Protein AF-A0A9W9YET5-F1 (afdb_monomer)

InterPro domains:
  IPR008506 SRP-independent targeting protein 2/TMEM208 [PF05620] (8-167)
  IPR008506 SRP-independent targeting protein 2/TMEM208 [PTHR13505] (8-169)

Mean predicted aligned error: 10.64 Å

Sequence (172 aa):
MAPKKQGTKDRNKILEENKSTLDFYAKVMISVEVTYIIFRFTFFNFNSSWLSWVLLLFGTSLYCGCYKFMESMAKPTYSESGALIDGGMDLNSESGTAEHVKDLIILTAITQGLAIFTDYMWLLLFLAPCRAMYMLWVYLLAPWIFAQPDETEVDPKKQKKMERKMKRSGMM

Foldseek 3Di:
DDPPPDPDPDQVVLLVQLVVVLVVLVCLLVVLLVVLVVLCVPPVVVPDDPVNVVLSVVLVVLSVVLSVVSCVQQDWDADPVRHTPGRGHRLPDPDDPSVLSVVLSVQSSVLSNVCSVPVCSSCSNVVSVVVVVVCCCVPPVVCVVVVDDPPPPPPVVNVVVVVVVCVVVVVD

Organism: NCBI:txid174260

Radius of gyration: 26.28 Å; Cα contacts (8 Å, |Δi|>4): 127; chains: 1; bounding box: 44×68×70 Å

pLDDT: mean 85.22, std 15.17, range [38.06, 98.19]

Secondary structure (DSSP, 8-state):
----------HHHHHHHHHHHHHHHHHHHHHHHHHHHHHHHHHSTT---HHHHHHHHHHHHHHHHHHHHHHHHT--EE-TTS-EEE--S-TT-SSSHHHHHHHHHHHHHHHHHHHTT-GGGGGGGGHHHHHHHHHHIIIIIHHHHS---------HHHHHHHHHHHTTTT--

Structure (mmCIF, N/CA/C/O backbone):
data_AF-A0A9W9YET5-F1
#
_entry.id   AF-A0A9W9YET5-F1
#
loop_
_atom_site.group_PDB
_atom_site.id
_atom_site.type_symbol
_atom_site.label_atom_id
_atom_site.label_alt_id
_atom_site.label_comp_id
_atom_site.label_asym_id
_atom_site.label_entity_id
_atom_site.label_seq_id
_atom_site.pdbx_PDB_ins_code
_atom_site.Cartn_x
_atom_site.Cartn_y
_atom_site.Cartn_z
_atom_site.occupancy
_atom_site.B_iso_or_equiv
_atom_site.auth_seq_id
_atom_site.auth_comp_id
_atom_site.auth_asym_id
_atom_site.auth_atom_id
_atom_site.pdbx_PDB_model_num
ATOM 1 N N . MET A 1 1 ? -20.709 26.700 10.597 1.00 38.88 1 MET A N 1
ATOM 2 C CA . MET A 1 1 ? -21.276 25.387 10.212 1.00 38.88 1 MET A CA 1
ATOM 3 C C . MET A 1 1 ? -20.850 24.376 11.261 1.00 38.88 1 MET A C 1
ATOM 5 O O . MET A 1 1 ? -19.657 24.188 11.432 1.00 38.88 1 MET A O 1
ATOM 9 N N . ALA A 1 2 ? -21.787 23.811 12.026 1.00 38.72 2 ALA A N 1
ATOM 10 C CA . ALA A 1 2 ? -21.465 22.764 12.997 1.00 38.72 2 ALA A CA 1
ATOM 11 C C . ALA A 1 2 ? -21.062 21.472 12.256 1.00 38.72 2 ALA A C 1
ATOM 13 O O . ALA A 1 2 ? -21.673 21.178 11.223 1.00 38.72 2 ALA A O 1
ATOM 14 N N . PRO A 1 3 ? -20.068 20.703 12.738 1.00 42.94 3 PRO A N 1
ATOM 15 C CA . PRO A 1 3 ? -19.700 19.439 12.114 1.00 42.94 3 PRO A CA 1
ATOM 16 C C . PRO A 1 3 ? -20.897 18.484 12.196 1.00 42.94 3 PRO A C 1
ATOM 18 O O . PRO A 1 3 ? -21.412 18.202 13.281 1.00 42.94 3 PRO A O 1
ATOM 21 N N . LYS A 1 4 ? -21.379 18.019 11.037 1.00 38.06 4 LYS A N 1
ATOM 22 C CA . LYS A 1 4 ? -22.389 16.958 10.964 1.00 38.06 4 LYS A CA 1
ATOM 23 C C . LYS A 1 4 ? -21.806 15.734 11.668 1.00 38.06 4 LYS A C 1
ATOM 25 O O . LYS A 1 4 ? -20.844 15.153 11.180 1.00 38.06 4 LYS A O 1
ATOM 30 N N . LYS A 1 5 ? -22.379 15.350 12.812 1.00 38.91 5 LYS A N 1
ATOM 31 C CA . LYS A 1 5 ? -22.082 14.064 13.452 1.00 38.91 5 LYS A CA 1
ATOM 32 C C . LYS A 1 5 ? -22.426 12.964 12.449 1.00 38.91 5 LYS A C 1
ATOM 34 O O . LYS A 1 5 ? -23.596 12.773 12.125 1.00 38.91 5 LYS A O 1
ATOM 39 N N . GLN A 1 6 ? -21.395 12.320 11.916 1.00 45.88 6 GLN A N 1
ATOM 40 C CA . GLN A 1 6 ? -21.501 11.203 10.988 1.00 45.88 6 GLN A CA 1
ATOM 41 C C . GLN A 1 6 ? -22.305 10.102 11.692 1.00 45.88 6 GLN A C 1
ATOM 43 O O . GLN A 1 6 ? -21.959 9.689 12.800 1.00 45.88 6 GLN A O 1
ATOM 48 N N . GLY A 1 7 ? -23.452 9.732 11.117 1.00 48.00 7 GLY A N 1
ATOM 49 C CA . GLY A 1 7 ? -24.356 8.752 11.715 1.00 48.00 7 GLY A CA 1
ATOM 50 C C . GLY A 1 7 ? -23.622 7.433 11.934 1.00 48.00 7 GLY A C 1
ATOM 51 O O . GLY A 1 7 ? -22.916 6.969 11.043 1.00 48.00 7 GLY A O 1
ATOM 52 N N . THR A 1 8 ? -23.753 6.859 13.128 1.00 56.66 8 THR A N 1
ATOM 53 C CA . THR A 1 8 ? -23.103 5.602 13.507 1.00 56.66 8 THR A CA 1
ATOM 54 C C . THR A 1 8 ? -23.571 4.501 12.549 1.00 56.66 8 THR A C 1
ATOM 56 O O . THR A 1 8 ? -24.715 4.058 12.637 1.00 56.66 8 THR A O 1
ATOM 59 N N . LYS A 1 9 ? -22.728 4.115 11.580 1.00 65.56 9 LYS A N 1
ATOM 60 C CA . LYS A 1 9 ? -23.005 2.994 10.670 1.00 65.56 9 LYS A CA 1
ATOM 61 C C . LYS A 1 9 ? -23.250 1.718 11.487 1.00 65.56 9 LYS A C 1
ATOM 63 O O . LYS A 1 9 ? -22.643 1.524 12.539 1.00 65.56 9 LYS A O 1
ATOM 68 N N . ASP A 1 10 ? -24.131 0.849 10.990 1.00 83.19 10 ASP A N 1
ATOM 69 C CA . ASP A 1 10 ? -24.401 -0.451 11.611 1.00 83.19 10 ASP A CA 1
ATOM 70 C C . ASP A 1 10 ? -23.119 -1.304 11.639 1.00 83.19 10 ASP A C 1
ATOM 72 O O . ASP A 1 10 ? -22.413 -1.424 10.636 1.00 83.19 10 ASP A O 1
ATOM 76 N N . ARG A 1 11 ? -22.823 -1.909 12.792 1.00 84.38 11 ARG A N 1
ATOM 77 C CA . ARG A 1 11 ? -21.630 -2.733 13.035 1.00 84.38 11 ARG A CA 1
ATOM 78 C C . ARG A 1 11 ? -21.556 -3.938 12.101 1.00 84.38 11 ARG A C 1
ATOM 80 O O . ARG A 1 11 ? -20.470 -4.284 11.643 1.00 84.38 11 ARG A O 1
ATOM 87 N N . ASN A 1 12 ? -22.700 -4.550 11.790 1.00 87.25 12 ASN A N 1
ATOM 88 C CA . ASN A 1 12 ? -22.752 -5.669 10.846 1.00 87.25 12 ASN A CA 1
ATOM 89 C C . ASN A 1 12 ? -22.399 -5.210 9.429 1.00 87.25 12 ASN A C 1
ATOM 91 O O . ASN A 1 12 ? -21.670 -5.896 8.715 1.00 87.25 12 ASN A O 1
ATOM 95 N N . LYS A 1 13 ? -22.861 -4.013 9.055 1.00 89.19 13 LYS A N 1
ATOM 96 C CA . LYS A 1 13 ? -22.553 -3.405 7.762 1.00 89.19 13 LYS A CA 1
ATOM 97 C C . LYS A 1 13 ? -21.070 -3.046 7.652 1.00 89.19 13 LYS A C 1
ATOM 99 O O . LYS A 1 13 ? -20.465 -3.351 6.634 1.00 89.19 13 LYS A O 1
ATOM 104 N N . ILE A 1 14 ? -20.469 -2.480 8.704 1.00 89.69 14 ILE A N 1
ATOM 105 C CA . ILE A 1 14 ? -19.019 -2.208 8.755 1.00 89.69 14 ILE A CA 1
ATOM 106 C C . ILE A 1 14 ? -18.221 -3.501 8.560 1.00 89.69 14 ILE A C 1
ATOM 108 O O . ILE A 1 14 ? -17.280 -3.527 7.774 1.00 89.69 14 ILE A O 1
ATOM 112 N N . LEU A 1 15 ? -18.613 -4.589 9.229 1.00 91.62 15 LEU A N 1
ATOM 113 C CA . LEU A 1 15 ? -17.944 -5.882 9.091 1.00 91.62 15 LEU A CA 1
ATOM 114 C C . LEU A 1 15 ? -17.990 -6.413 7.648 1.00 91.62 15 LEU A C 1
ATOM 116 O O . LEU A 1 15 ? -16.984 -6.910 7.139 1.00 91.62 15 LEU A O 1
ATOM 120 N N . GLU A 1 16 ? -19.152 -6.345 7.000 1.00 93.81 16 GLU A N 1
ATOM 121 C CA . GLU A 1 16 ? -19.324 -6.794 5.615 1.00 93.81 16 GLU A CA 1
ATOM 122 C C . GLU A 1 16 ? -18.544 -5.911 4.630 1.00 93.81 16 GLU A C 1
ATOM 124 O O . GLU A 1 16 ? -17.793 -6.426 3.798 1.00 93.81 16 GLU A O 1
ATOM 129 N N . GLU A 1 17 ? -18.641 -4.587 4.781 1.00 94.25 17 GLU A N 1
ATOM 130 C CA . GLU A 1 17 ? -17.894 -3.611 3.982 1.00 94.25 17 GLU A CA 1
ATOM 131 C C . GLU A 1 17 ? -16.380 -3.812 4.132 1.00 94.25 17 GLU A C 1
ATOM 133 O O . GLU A 1 17 ? -15.669 -3.864 3.131 1.00 94.25 17 GLU A O 1
ATOM 138 N N . ASN A 1 18 ? -15.883 -4.014 5.355 1.00 95.38 18 ASN A N 1
ATOM 139 C CA . ASN A 1 18 ? -14.469 -4.268 5.624 1.00 95.38 18 ASN A CA 1
ATOM 140 C C . ASN A 1 18 ? -13.967 -5.538 4.928 1.00 95.38 18 ASN A C 1
ATOM 142 O O . ASN A 1 18 ? -12.900 -5.520 4.309 1.00 95.38 18 ASN A O 1
ATOM 146 N N . LYS A 1 19 ? -14.736 -6.634 4.985 1.00 95.75 19 LYS A N 1
ATOM 147 C CA . LYS A 1 19 ? -14.397 -7.881 4.279 1.00 95.75 19 LYS A CA 1
ATOM 148 C C . LYS A 1 19 ? -14.336 -7.667 2.771 1.00 95.75 19 LYS A C 1
ATOM 150 O O . LYS A 1 19 ? -13.374 -8.100 2.140 1.00 95.75 19 LYS A O 1
ATOM 155 N N . SER A 1 20 ? -15.327 -6.975 2.209 1.00 96.75 20 SER A N 1
ATOM 156 C CA . SER A 1 20 ? -15.351 -6.656 0.780 1.00 96.75 20 SER A CA 1
ATOM 157 C C . SER A 1 20 ? -14.169 -5.775 0.374 1.00 96.75 20 SER A C 1
ATOM 159 O O . SER A 1 20 ? -13.584 -5.995 -0.685 1.00 96.75 20 SER A O 1
ATOM 161 N N . THR A 1 21 ? -13.795 -4.795 1.198 1.00 96.38 21 THR A N 1
ATOM 162 C CA . THR A 1 21 ? -12.645 -3.922 0.940 1.00 96.38 21 THR A CA 1
ATOM 163 C C . THR A 1 21 ? -11.342 -4.717 0.952 1.00 96.38 21 THR A C 1
ATOM 165 O O . THR A 1 21 ? -10.557 -4.606 0.012 1.00 96.38 21 THR A O 1
ATOM 168 N N . LEU A 1 22 ? -11.113 -5.559 1.964 1.00 97.31 22 LEU A N 1
ATOM 169 C CA . LEU A 1 22 ? -9.916 -6.406 2.022 1.00 97.31 22 LEU A CA 1
ATOM 170 C C . LEU A 1 22 ? -9.816 -7.332 0.803 1.00 97.31 22 LEU A C 1
ATOM 172 O O . LEU A 1 22 ? -8.760 -7.394 0.176 1.00 97.31 22 LEU A O 1
ATOM 176 N N . ASP A 1 23 ? -10.911 -7.994 0.431 1.00 97.81 23 ASP A N 1
ATOM 177 C CA . ASP A 1 23 ? -10.961 -8.884 -0.732 1.00 97.81 23 ASP A CA 1
ATOM 178 C C . ASP A 1 23 ? -10.706 -8.135 -2.052 1.00 97.81 23 ASP A C 1
ATOM 180 O O . ASP A 1 23 ? -9.931 -8.592 -2.896 1.00 97.81 23 ASP A O 1
ATOM 184 N N . PHE A 1 24 ? -11.282 -6.940 -2.216 1.00 97.81 24 PHE A N 1
ATOM 185 C CA . PHE A 1 24 ? -11.018 -6.083 -3.372 1.00 97.81 24 PHE A CA 1
ATOM 186 C C . PHE A 1 24 ? -9.527 -5.747 -3.499 1.00 97.81 24 PHE A C 1
ATOM 188 O O . PHE A 1 24 ? -8.930 -5.985 -4.551 1.00 97.81 24 PHE A O 1
ATOM 195 N N . TYR A 1 25 ? -8.899 -5.249 -2.431 1.00 97.75 25 TYR A N 1
ATOM 196 C CA . TYR A 1 25 ? -7.478 -4.897 -2.470 1.00 97.75 25 TYR A CA 1
ATOM 197 C C . TYR A 1 25 ? -6.580 -6.129 -2.631 1.00 97.75 25 TYR A C 1
ATOM 199 O O . TYR A 1 25 ? -5.596 -6.055 -3.365 1.00 97.75 25 TYR A O 1
ATOM 207 N N . ALA A 1 26 ? -6.929 -7.275 -2.037 1.00 97.81 26 ALA A N 1
ATOM 208 C CA . ALA A 1 26 ? -6.226 -8.540 -2.269 1.00 97.81 26 ALA A CA 1
ATOM 209 C C . ALA A 1 26 ? -6.215 -8.918 -3.757 1.00 97.81 26 ALA A C 1
ATOM 211 O O . ALA A 1 26 ? -5.156 -9.211 -4.316 1.00 97.81 26 ALA A O 1
ATOM 212 N N . LYS A 1 27 ? -7.372 -8.837 -4.423 1.00 98.19 27 LYS A N 1
ATOM 213 C CA . LYS A 1 27 ? -7.502 -9.095 -5.864 1.00 98.19 27 LYS A CA 1
ATOM 214 C C . LYS A 1 27 ? -6.711 -8.098 -6.707 1.00 98.19 27 LYS A C 1
ATOM 216 O O . LYS A 1 27 ? -6.084 -8.505 -7.683 1.00 98.19 27 LYS A O 1
ATOM 221 N N . VAL A 1 28 ? -6.690 -6.819 -6.333 1.00 97.75 28 VAL A N 1
ATOM 222 C CA . VAL A 1 28 ? -5.877 -5.803 -7.024 1.00 97.75 28 VAL A CA 1
ATOM 223 C C . VAL A 1 28 ? -4.390 -6.142 -6.918 1.00 97.75 28 VAL A C 1
ATOM 225 O O . VAL A 1 28 ? -3.725 -6.241 -7.946 1.00 97.75 28 VAL A O 1
ATOM 228 N N . MET A 1 29 ? -3.881 -6.403 -5.711 1.00 97.56 29 MET A N 1
ATOM 229 C CA . MET A 1 29 ? -2.463 -6.724 -5.499 1.00 97.56 29 MET A CA 1
ATOM 230 C C . MET A 1 29 ? -2.053 -7.988 -6.263 1.00 97.56 29 MET A C 1
ATOM 232 O O . MET A 1 29 ? -1.076 -7.967 -7.006 1.00 97.56 29 MET A O 1
ATOM 236 N N . ILE A 1 30 ? -2.834 -9.069 -6.150 1.00 97.62 30 ILE A N 1
ATOM 237 C CA . ILE A 1 30 ? -2.549 -10.333 -6.846 1.00 97.62 30 ILE A CA 1
ATOM 238 C C . ILE A 1 30 ? -2.614 -10.149 -8.365 1.00 97.62 30 ILE A C 1
ATOM 240 O O . ILE A 1 30 ? -1.745 -10.647 -9.078 1.00 97.62 30 ILE A O 1
ATOM 244 N N . SER A 1 31 ? -3.624 -9.441 -8.880 1.00 97.69 31 SER A N 1
ATOM 245 C CA . SER A 1 31 ? -3.787 -9.283 -10.330 1.00 97.69 31 SER A CA 1
ATOM 246 C C . SER A 1 31 ? -2.641 -8.489 -10.956 1.00 97.69 31 SER A C 1
ATOM 248 O O . SER A 1 31 ? -2.129 -8.894 -12.001 1.00 97.69 31 SER A O 1
ATOM 250 N N . VAL A 1 32 ? -2.183 -7.415 -10.308 1.00 97.44 32 VAL A N 1
ATOM 251 C CA . VAL A 1 32 ? -1.041 -6.623 -10.783 1.00 97.44 32 VAL A CA 1
ATOM 252 C C . VAL A 1 32 ? 0.269 -7.401 -10.662 1.00 97.44 32 VAL A C 1
ATOM 254 O O . VAL A 1 32 ? 1.040 -7.404 -11.620 1.00 97.44 32 VAL A O 1
ATOM 257 N N . GLU A 1 33 ? 0.496 -8.116 -9.556 1.00 96.00 33 GLU A N 1
ATOM 258 C CA . GLU A 1 33 ? 1.690 -8.952 -9.358 1.00 96.00 33 GLU A CA 1
ATOM 259 C C . GLU A 1 33 ? 1.819 -10.023 -10.448 1.00 96.00 33 GLU A C 1
ATOM 261 O O . GLU A 1 33 ? 2.848 -10.140 -11.119 1.00 96.00 33 GLU A O 1
ATOM 266 N N . VAL A 1 34 ? 0.739 -10.774 -10.671 1.00 96.44 34 VAL A N 1
ATOM 267 C CA . VAL A 1 34 ? 0.688 -11.834 -11.683 1.00 96.44 34 VAL A CA 1
ATOM 268 C C . VAL A 1 34 ? 0.878 -11.252 -13.082 1.00 96.44 34 VAL A C 1
ATOM 270 O O . VAL A 1 34 ? 1.666 -11.785 -13.865 1.00 96.44 34 VAL A O 1
ATOM 273 N N . THR A 1 35 ? 0.214 -10.134 -13.391 1.00 95.56 35 THR A N 1
ATOM 274 C CA . THR A 1 35 ? 0.365 -9.453 -14.686 1.00 95.56 35 THR A CA 1
ATOM 275 C C . THR A 1 35 ? 1.808 -9.004 -14.899 1.00 95.56 35 THR A C 1
ATOM 277 O O . THR A 1 35 ? 2.367 -9.253 -15.967 1.00 95.56 35 THR A O 1
ATOM 280 N N . TYR A 1 36 ? 2.439 -8.409 -13.884 1.00 93.88 36 TYR A N 1
ATOM 281 C CA . TYR A 1 36 ? 3.829 -7.966 -13.950 1.00 93.88 36 TYR A CA 1
ATOM 282 C C . TYR A 1 36 ? 4.772 -9.118 -14.296 1.00 93.88 36 TYR A C 1
ATOM 284 O O . TYR A 1 36 ? 5.541 -9.014 -15.254 1.00 93.88 36 TYR A O 1
ATOM 292 N N . ILE A 1 37 ? 4.674 -10.232 -13.563 1.00 92.62 37 ILE A N 1
ATOM 293 C CA . ILE A 1 37 ? 5.533 -11.406 -13.760 1.00 92.62 37 ILE A CA 1
ATOM 294 C C . ILE A 1 37 ? 5.323 -12.001 -15.157 1.00 92.62 37 ILE A C 1
ATOM 296 O O . ILE A 1 37 ? 6.299 -12.205 -15.881 1.00 92.62 37 ILE A O 1
ATOM 300 N N . ILE A 1 38 ? 4.071 -12.237 -15.565 1.00 93.12 38 ILE A N 1
ATOM 301 C CA . ILE A 1 38 ? 3.751 -12.863 -16.859 1.00 93.12 38 ILE A CA 1
ATOM 302 C C . ILE A 1 38 ? 4.237 -11.998 -18.026 1.00 93.12 38 ILE A C 1
ATOM 304 O O . ILE A 1 38 ? 4.875 -12.517 -18.945 1.00 93.12 38 ILE A O 1
ATOM 308 N N . PHE A 1 39 ? 3.976 -10.688 -18.003 1.00 92.69 39 PHE A N 1
ATOM 309 C CA . PHE A 1 39 ? 4.382 -9.796 -19.093 1.00 92.69 39 PHE A CA 1
ATOM 310 C C . PHE A 1 39 ? 5.903 -9.655 -19.186 1.00 92.69 39 PHE A C 1
ATOM 312 O O . PHE A 1 39 ? 6.459 -9.770 -20.281 1.00 92.69 39 PHE A O 1
ATOM 319 N N . ARG A 1 40 ? 6.594 -9.463 -18.055 1.00 89.06 40 ARG A N 1
ATOM 320 C CA . ARG A 1 40 ? 8.066 -9.405 -18.011 1.00 89.06 40 ARG A CA 1
ATOM 321 C C . ARG A 1 40 ? 8.702 -10.699 -18.509 1.00 89.06 40 ARG A C 1
ATOM 323 O O . ARG A 1 40 ? 9.670 -10.650 -19.269 1.00 89.06 40 ARG A O 1
ATOM 330 N N . PHE A 1 41 ? 8.147 -11.844 -18.121 1.00 87.50 41 PHE A N 1
ATOM 331 C CA . PHE A 1 41 ? 8.637 -13.146 -18.562 1.00 87.50 41 PHE A CA 1
ATOM 332 C C . PHE A 1 41 ? 8.431 -13.351 -20.069 1.00 87.50 41 PHE A C 1
ATOM 334 O O . PHE A 1 41 ? 9.364 -13.737 -20.766 1.00 87.50 41 PHE A O 1
ATOM 341 N N . THR A 1 42 ? 7.239 -13.030 -20.582 1.00 89.88 42 THR A N 1
ATOM 342 C CA . THR A 1 42 ? 6.851 -13.302 -21.977 1.00 89.88 42 THR A CA 1
ATOM 343 C C . THR A 1 42 ? 7.522 -12.364 -22.981 1.00 89.88 42 THR A C 1
ATOM 345 O O . THR A 1 42 ? 8.019 -12.818 -24.006 1.00 89.88 42 THR A O 1
ATOM 348 N N . PHE A 1 43 ? 7.535 -11.054 -22.716 1.00 86.62 43 PHE A N 1
ATOM 349 C CA . PHE A 1 43 ? 7.924 -10.052 -23.721 1.00 86.62 43 PHE A CA 1
ATOM 350 C C . PHE A 1 43 ? 9.358 -9.548 -23.575 1.00 86.62 43 PHE A C 1
ATOM 352 O O . PHE A 1 43 ? 9.950 -9.094 -24.550 1.00 86.62 43 PHE A O 1
ATOM 359 N N . PHE A 1 44 ? 9.932 -9.640 -22.376 1.00 81.81 44 PHE A N 1
ATOM 360 C CA . PHE A 1 44 ? 11.262 -9.102 -22.090 1.00 81.81 44 PHE A CA 1
ATOM 361 C C . PHE A 1 44 ? 12.301 -10.200 -21.839 1.00 81.81 44 PHE A C 1
ATOM 363 O O . PHE A 1 44 ? 13.402 -9.890 -21.392 1.00 81.81 44 PHE A O 1
ATOM 370 N N . ASN A 1 45 ? 11.969 -11.469 -22.138 1.00 69.62 45 ASN A N 1
ATOM 371 C CA . ASN A 1 45 ? 12.838 -12.650 -21.989 1.00 69.62 45 ASN A CA 1
ATOM 372 C C . ASN A 1 45 ? 13.558 -12.708 -20.640 1.00 69.62 45 ASN A C 1
ATOM 374 O O . ASN A 1 45 ? 14.708 -13.133 -20.552 1.00 69.62 45 ASN A O 1
ATOM 378 N N . PHE A 1 46 ? 12.896 -12.217 -19.593 1.00 62.59 46 PHE A N 1
ATOM 379 C CA . PHE A 1 46 ? 13.498 -12.119 -18.278 1.00 62.59 46 PHE A CA 1
ATOM 380 C C . PHE A 1 46 ? 14.879 -11.418 -18.295 1.00 62.59 46 PHE A C 1
ATOM 382 O O . PHE A 1 46 ? 15.798 -11.823 -17.586 1.00 62.59 46 PHE A O 1
ATOM 389 N N . ASN A 1 47 ? 15.041 -10.342 -19.083 1.00 58.06 47 ASN A N 1
ATOM 390 C CA . ASN A 1 47 ? 16.190 -9.420 -19.028 1.00 58.06 47 ASN A CA 1
ATOM 391 C C . ASN A 1 47 ? 16.122 -8.569 -17.743 1.00 58.06 47 ASN A C 1
ATOM 393 O O . ASN A 1 47 ? 16.115 -7.340 -17.745 1.00 58.06 47 ASN A O 1
ATOM 397 N N . SER A 1 48 ? 15.938 -9.267 -16.628 1.00 61.44 48 SER A N 1
ATOM 398 C CA . SER A 1 48 ? 15.779 -8.744 -15.290 1.00 61.44 48 SER A CA 1
ATOM 399 C C . SER A 1 48 ? 17.152 -8.777 -14.666 1.00 61.44 48 SER A C 1
ATOM 401 O O . SER A 1 48 ? 17.684 -9.829 -14.302 1.00 61.44 48 SER A O 1
ATOM 403 N N . SER A 1 49 ? 17.723 -7.590 -14.542 1.00 76.81 49 SER A N 1
ATOM 404 C CA . SER A 1 49 ? 18.830 -7.379 -13.630 1.00 76.81 49 SER A CA 1
ATOM 405 C C . SER A 1 49 ? 18.457 -7.907 -12.236 1.00 76.81 49 SER A C 1
ATOM 407 O O . SER A 1 49 ? 17.284 -7.938 -11.855 1.00 76.81 49 SER A O 1
ATOM 409 N N . TRP A 1 50 ? 19.454 -8.290 -11.438 1.00 83.81 50 TRP A N 1
ATOM 410 C CA . TRP A 1 50 ? 19.263 -8.613 -10.018 1.00 83.81 50 TRP A CA 1
ATOM 411 C C . TRP A 1 50 ? 18.387 -7.571 -9.288 1.00 83.81 50 TRP A C 1
ATOM 413 O O . TRP A 1 50 ? 17.550 -7.926 -8.460 1.00 83.81 50 TRP A O 1
ATOM 423 N N . LEU A 1 51 ? 18.519 -6.291 -9.656 1.00 87.25 51 LEU A N 1
ATOM 424 C CA . LEU A 1 51 ? 17.743 -5.191 -9.093 1.00 87.25 51 LEU A CA 1
ATOM 425 C C . LEU A 1 51 ? 16.233 -5.336 -9.341 1.00 87.25 51 LEU A C 1
ATOM 427 O O . LEU A 1 51 ? 15.448 -5.069 -8.436 1.00 87.25 51 LEU A O 1
ATOM 431 N N . SER A 1 52 ? 15.816 -5.801 -10.519 1.00 87.50 52 SER A N 1
ATOM 432 C CA . SER A 1 52 ? 14.399 -5.961 -10.871 1.00 87.50 52 SER A CA 1
ATOM 433 C C . SER A 1 52 ? 13.703 -6.990 -9.965 1.00 87.50 52 SER A C 1
ATOM 435 O O . SER A 1 52 ? 12.542 -6.811 -9.600 1.00 87.50 52 SER A O 1
ATOM 437 N N . TRP A 1 53 ? 14.421 -8.039 -9.542 1.00 87.12 53 TRP A N 1
ATOM 438 C CA . TRP A 1 53 ? 13.928 -9.010 -8.558 1.00 87.12 53 TRP A CA 1
ATOM 439 C C . TRP A 1 53 ? 13.843 -8.439 -7.149 1.00 87.12 53 TRP A C 1
ATOM 441 O O . TRP A 1 53 ? 12.861 -8.677 -6.451 1.00 87.12 53 TRP A O 1
ATOM 451 N N . VAL A 1 54 ? 14.862 -7.687 -6.726 1.00 92.44 54 VAL A N 1
ATOM 452 C CA . VAL A 1 54 ? 14.864 -7.029 -5.413 1.00 92.44 54 VAL A CA 1
ATOM 453 C C . VAL A 1 54 ? 13.692 -6.053 -5.308 1.00 92.44 54 VAL A C 1
ATOM 455 O O . VAL A 1 54 ? 12.996 -6.044 -4.297 1.00 92.44 54 VAL A O 1
ATOM 458 N N . LEU A 1 55 ? 13.437 -5.276 -6.364 1.00 93.31 55 LEU A N 1
ATOM 459 C CA . LEU A 1 55 ? 12.314 -4.342 -6.429 1.00 93.31 55 LEU A CA 1
ATOM 460 C C . LEU A 1 55 ? 10.963 -5.065 -6.424 1.00 93.31 55 LEU A C 1
ATOM 462 O O . LEU A 1 55 ? 10.063 -4.641 -5.703 1.00 93.31 55 LEU A O 1
ATOM 466 N N . LEU A 1 56 ? 10.842 -6.191 -7.137 1.00 93.06 56 LEU A N 1
ATOM 467 C CA . LEU A 1 56 ? 9.645 -7.031 -7.074 1.00 93.06 56 LEU A CA 1
ATOM 468 C C . LEU A 1 56 ? 9.389 -7.522 -5.643 1.00 93.06 56 LEU A C 1
ATOM 470 O O . LEU A 1 56 ? 8.328 -7.244 -5.098 1.00 93.06 56 LEU A O 1
ATOM 474 N N . LEU A 1 57 ? 10.378 -8.155 -4.998 1.00 94.81 57 LEU A N 1
ATOM 475 C CA . LEU A 1 57 ? 10.261 -8.643 -3.615 1.00 94.81 57 LEU A CA 1
ATOM 476 C C . LEU A 1 57 ? 9.939 -7.522 -2.621 1.00 94.81 57 LEU A C 1
ATOM 478 O O . LEU A 1 57 ? 9.197 -7.733 -1.657 1.00 94.81 57 LEU A O 1
ATOM 482 N N . PHE A 1 58 ? 10.491 -6.331 -2.848 1.00 95.75 58 PHE A N 1
ATOM 483 C CA . PHE A 1 58 ? 10.168 -5.142 -2.074 1.00 95.75 58 PHE A CA 1
ATOM 484 C C . PHE A 1 58 ? 8.693 -4.744 -2.241 1.00 95.75 58 PHE A C 1
ATOM 486 O O . PHE A 1 58 ? 8.004 -4.560 -1.237 1.00 95.75 58 PHE A O 1
ATOM 493 N N . GLY A 1 59 ? 8.183 -4.693 -3.476 1.00 9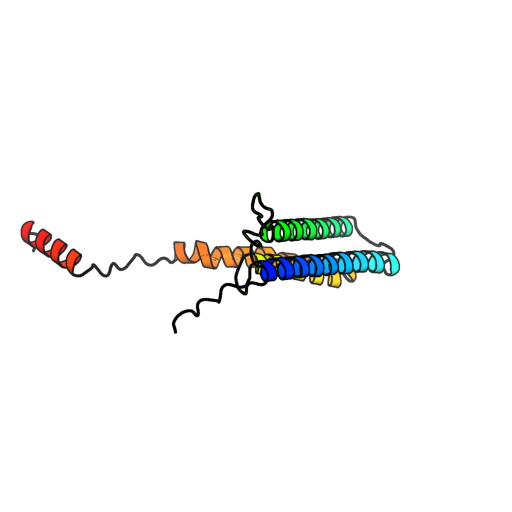6.19 59 GLY A N 1
ATOM 494 C CA . GLY A 1 59 ? 6.763 -4.465 -3.765 1.00 96.19 59 GLY A CA 1
ATOM 495 C C . GLY A 1 59 ? 5.850 -5.516 -3.127 1.00 96.19 59 GLY A C 1
ATOM 496 O O . GLY A 1 59 ? 4.904 -5.160 -2.423 1.00 96.19 59 GLY A O 1
ATOM 497 N N . THR A 1 60 ? 6.184 -6.804 -3.259 1.00 96.75 60 THR A N 1
ATOM 498 C CA . THR A 1 60 ? 5.436 -7.902 -2.627 1.00 96.75 60 THR A CA 1
ATOM 499 C C . THR A 1 60 ? 5.409 -7.748 -1.101 1.00 96.75 60 THR A C 1
ATOM 501 O O . THR A 1 60 ? 4.368 -7.920 -0.465 1.00 96.75 60 THR A O 1
ATOM 504 N N . SER A 1 61 ? 6.541 -7.382 -0.492 1.00 97.69 61 SER A N 1
ATOM 505 C CA . SER A 1 61 ? 6.637 -7.156 0.956 1.00 97.69 61 SER A CA 1
ATOM 506 C C . SER A 1 61 ? 5.796 -5.960 1.407 1.00 97.69 61 SER A C 1
ATOM 508 O O . SER A 1 61 ? 5.138 -6.040 2.447 1.00 97.69 61 SER A O 1
ATOM 510 N N . LEU A 1 62 ? 5.760 -4.877 0.619 1.00 96.69 62 LEU A N 1
ATOM 511 C CA . LEU A 1 62 ? 4.887 -3.726 0.865 1.00 96.69 62 LEU A CA 1
ATOM 512 C C . LEU A 1 62 ? 3.409 -4.118 0.819 1.00 96.69 62 LEU A C 1
ATOM 514 O O . LEU A 1 62 ? 2.673 -3.763 1.739 1.00 96.69 62 LEU A O 1
ATOM 518 N N . TYR A 1 63 ? 2.978 -4.885 -0.185 1.00 97.12 63 TYR A N 1
ATOM 519 C CA . TYR A 1 63 ? 1.606 -5.398 -0.247 1.00 97.12 63 TYR A CA 1
ATOM 520 C C . TYR A 1 63 ? 1.253 -6.248 0.967 1.00 97.12 63 TYR A C 1
ATOM 522 O O . TYR A 1 63 ? 0.238 -5.994 1.616 1.00 97.12 63 TYR A O 1
ATOM 530 N N . CYS A 1 64 ? 2.107 -7.212 1.319 1.00 97.44 64 CYS A N 1
ATOM 531 C CA . CYS A 1 64 ? 1.913 -8.053 2.496 1.00 97.44 64 CYS A CA 1
ATOM 532 C C . CYS A 1 64 ? 1.784 -7.212 3.772 1.00 97.44 64 CYS A C 1
ATOM 534 O O . CYS A 1 64 ? 0.855 -7.420 4.553 1.00 97.44 64 CYS A O 1
ATOM 536 N N . GLY A 1 65 ? 2.675 -6.236 3.966 1.00 97.62 65 GLY A N 1
ATOM 537 C CA . GLY A 1 65 ? 2.642 -5.327 5.110 1.00 97.62 65 GLY A CA 1
ATOM 538 C C . GLY A 1 65 ? 1.361 -4.494 5.163 1.00 97.62 65 GLY A C 1
ATOM 539 O O . GLY A 1 65 ? 0.677 -4.485 6.187 1.00 97.62 65 GLY A O 1
ATOM 540 N N . CYS A 1 66 ? 0.991 -3.847 4.055 1.00 96.88 66 CYS A N 1
ATOM 541 C CA . CYS A 1 66 ? -0.211 -3.014 3.977 1.00 96.88 66 CYS A CA 1
ATOM 542 C C . CYS A 1 66 ? -1.484 -3.834 4.195 1.00 96.88 66 CYS A C 1
ATOM 544 O O . CYS A 1 66 ? -2.360 -3.423 4.953 1.00 96.88 66 CYS A O 1
ATOM 546 N N . TYR A 1 67 ? -1.575 -5.017 3.586 1.00 97.19 67 TYR A N 1
ATOM 547 C CA . TYR A 1 67 ? -2.715 -5.909 3.757 1.00 97.19 67 TYR A CA 1
ATOM 548 C C . TYR A 1 67 ? -2.866 -6.369 5.203 1.00 97.19 67 TYR A C 1
ATOM 550 O O . TYR A 1 67 ? -3.947 -6.249 5.773 1.00 97.19 67 TYR A O 1
ATOM 558 N N . LYS A 1 68 ? -1.779 -6.847 5.821 1.00 97.50 68 LYS A N 1
ATOM 559 C CA . LYS A 1 68 ? -1.788 -7.290 7.222 1.00 97.50 68 LYS A CA 1
ATOM 560 C C . LYS A 1 68 ? -2.153 -6.151 8.165 1.00 97.50 68 LYS A C 1
ATOM 562 O O . LYS A 1 68 ? -2.885 -6.362 9.130 1.00 97.50 68 LYS A O 1
ATOM 567 N N . PHE A 1 69 ? -1.699 -4.940 7.861 1.00 96.56 69 PHE A N 1
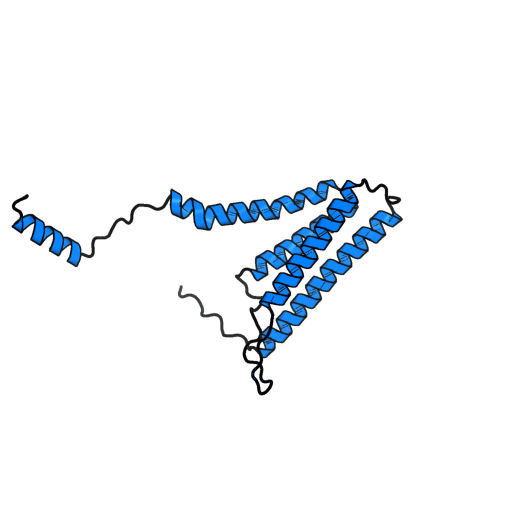ATOM 568 C CA . PHE A 1 69 ? -2.077 -3.760 8.618 1.00 96.56 69 PHE A CA 1
ATOM 569 C C . PHE A 1 69 ? -3.573 -3.432 8.460 1.00 96.56 69 PHE A C 1
ATOM 571 O O . PHE A 1 69 ? -4.256 -3.266 9.470 1.00 96.56 69 PHE A O 1
ATOM 578 N N . MET A 1 70 ? -4.130 -3.437 7.241 1.00 96.06 70 MET A N 1
ATOM 579 C CA . MET A 1 70 ? -5.579 -3.253 7.030 1.00 96.06 70 MET A CA 1
ATOM 580 C C . MET A 1 70 ? -6.422 -4.341 7.695 1.00 96.06 70 MET A C 1
ATOM 582 O O . MET A 1 70 ? -7.416 -4.028 8.344 1.00 96.06 70 MET A O 1
ATOM 586 N N . GLU A 1 71 ? -6.011 -5.602 7.582 1.00 95.94 71 GLU A N 1
ATOM 587 C CA . GLU A 1 71 ? -6.661 -6.738 8.239 1.00 95.94 71 GLU A CA 1
ATOM 588 C C . GLU A 1 71 ? -6.681 -6.553 9.762 1.00 95.94 71 GLU A C 1
ATOM 590 O O . GLU A 1 71 ? -7.701 -6.800 10.405 1.00 95.94 71 GLU A O 1
ATOM 595 N N . SER A 1 72 ? -5.587 -6.047 10.340 1.00 95.94 72 SER A N 1
ATOM 596 C CA . SER A 1 72 ? -5.525 -5.749 11.772 1.00 95.94 72 SER A CA 1
ATOM 597 C C . SER A 1 72 ? -6.477 -4.621 12.192 1.00 95.94 72 SER A C 1
ATOM 599 O O . SER A 1 72 ? -7.099 -4.724 13.248 1.00 95.94 72 SER A O 1
ATOM 601 N N . MET A 1 73 ? -6.646 -3.585 11.358 1.00 93.06 73 MET A N 1
ATOM 602 C CA . MET A 1 73 ? -7.569 -2.469 11.614 1.00 93.06 73 MET A CA 1
ATOM 603 C C . MET A 1 73 ? -9.037 -2.907 11.520 1.00 93.06 73 MET A C 1
ATOM 605 O O . MET A 1 73 ? -9.870 -2.464 12.307 1.00 93.06 73 MET A O 1
ATOM 609 N N . ALA A 1 74 ? -9.346 -3.808 10.589 1.00 93.75 74 ALA A N 1
ATOM 610 C CA . ALA A 1 74 ? -10.687 -4.335 10.349 1.00 93.75 74 ALA A CA 1
ATOM 611 C C . ALA A 1 74 ? -11.085 -5.502 11.270 1.00 93.75 74 ALA A C 1
ATOM 613 O O . ALA A 1 74 ? -12.149 -6.090 11.077 1.00 93.75 74 ALA A O 1
ATOM 614 N N . LYS A 1 75 ? -10.243 -5.886 12.239 1.00 93.44 75 LYS A N 1
ATOM 615 C CA . LYS A 1 75 ? -10.468 -7.078 13.062 1.00 93.44 75 LYS A CA 1
ATOM 616 C C . LYS A 1 75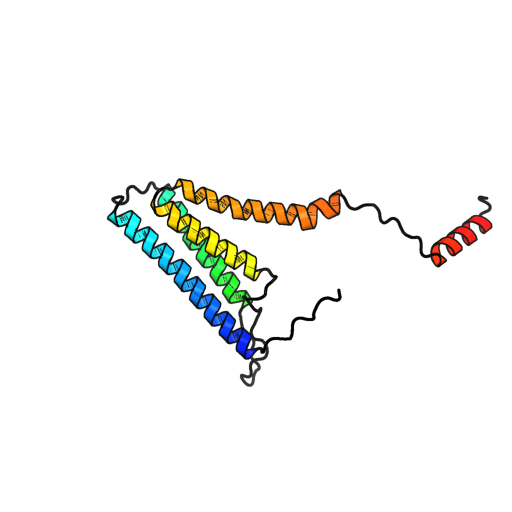 ? -11.737 -6.930 13.926 1.00 93.44 75 LYS A C 1
ATOM 618 O O . LYS A 1 75 ? -11.764 -6.065 14.803 1.00 93.44 75 LYS A O 1
ATOM 623 N N . PRO A 1 76 ? -12.759 -7.790 13.749 1.00 91.62 76 PRO A N 1
ATOM 624 C CA . PRO A 1 76 ? -13.968 -7.739 14.563 1.00 91.62 76 PRO A CA 1
ATOM 625 C C . PRO A 1 76 ? -13.750 -8.302 15.969 1.00 91.62 76 PRO A C 1
ATOM 627 O O . PRO A 1 76 ? -12.910 -9.179 16.189 1.00 91.62 76 PRO A O 1
ATOM 630 N N . THR A 1 77 ? -14.573 -7.839 16.909 1.00 90.44 77 THR A N 1
ATOM 631 C CA . THR A 1 77 ? -14.627 -8.331 18.291 1.00 90.44 77 THR A CA 1
ATOM 632 C C . THR A 1 77 ? -16.007 -8.915 18.579 1.00 90.44 77 THR A C 1
ATOM 634 O O . THR A 1 77 ? -17.030 -8.277 18.323 1.00 90.44 77 THR A O 1
ATOM 637 N N . TYR A 1 78 ? -16.035 -10.122 19.139 1.00 89.69 78 TYR A N 1
ATOM 638 C CA . TYR A 1 78 ? -17.253 -10.862 19.476 1.00 89.69 78 TYR A CA 1
ATOM 63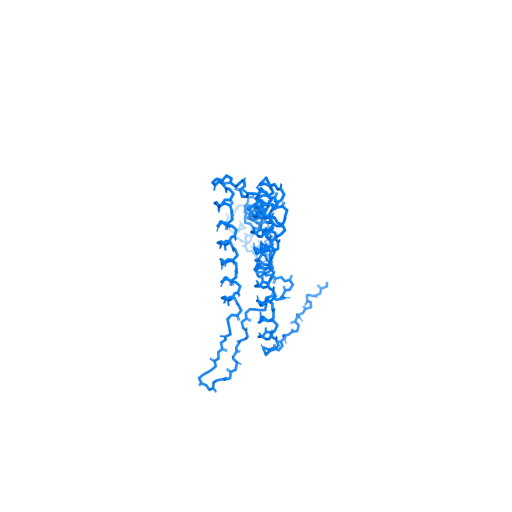9 C C . TYR A 1 78 ? -17.364 -11.067 20.990 1.00 89.69 78 TYR A C 1
ATOM 641 O O . TYR A 1 78 ? -16.351 -11.101 21.689 1.00 89.69 78 TYR A O 1
ATOM 649 N N . SER A 1 79 ? -18.589 -11.199 21.495 1.00 88.94 79 SER A N 1
ATOM 650 C CA . SER A 1 79 ? -18.864 -11.565 22.885 1.00 88.94 79 SER A CA 1
ATOM 651 C C . SER A 1 79 ? -18.641 -13.055 23.125 1.00 88.94 79 SER A C 1
ATOM 653 O O . SER A 1 79 ? -18.601 -13.852 22.189 1.00 88.94 79 SER A O 1
ATOM 655 N N . GLU A 1 80 ? -18.594 -13.454 24.398 1.00 88.88 80 GLU A N 1
ATOM 656 C CA . GLU A 1 80 ? -18.562 -14.868 24.804 1.00 88.88 80 GLU A CA 1
ATOM 657 C C . GLU A 1 80 ? -19.785 -15.656 24.301 1.00 88.88 80 GLU A C 1
ATOM 659 O O . GLU A 1 80 ? -19.700 -16.854 24.052 1.00 88.88 80 GLU A O 1
ATOM 664 N N . SER A 1 81 ? -20.915 -14.973 24.086 1.00 86.12 81 SER A N 1
ATOM 665 C CA . SER A 1 81 ? -22.131 -15.536 23.486 1.00 86.12 81 SER A CA 1
ATOM 666 C C . SER A 1 81 ? -22.113 -15.595 21.950 1.00 86.12 81 SER A C 1
ATOM 668 O O . SER A 1 81 ? -23.085 -16.051 21.352 1.00 86.12 81 SER A O 1
ATOM 670 N N . GLY A 1 82 ? -21.043 -15.124 21.299 1.00 83.75 82 GLY A N 1
ATOM 671 C CA . GLY A 1 82 ? -20.898 -15.094 19.840 1.00 83.75 82 GLY A CA 1
ATOM 672 C C . GLY A 1 82 ? -21.561 -13.899 19.143 1.00 83.75 82 GLY A C 1
ATOM 673 O O . GLY A 1 82 ? -21.557 -13.830 17.915 1.00 83.75 82 GLY A O 1
ATOM 674 N N . ALA A 1 83 ? -22.114 -12.939 19.888 1.00 84.25 83 ALA A N 1
ATOM 675 C CA . ALA A 1 83 ? -22.693 -11.726 19.318 1.00 84.25 83 ALA A CA 1
ATOM 676 C C . ALA A 1 83 ? -21.595 -10.727 18.913 1.00 84.25 83 ALA A C 1
ATOM 678 O O . ALA A 1 83 ? -20.594 -10.569 19.613 1.00 84.25 83 ALA A O 1
ATOM 679 N N . LEU A 1 84 ? -21.775 -10.025 17.790 1.00 87.06 84 LEU A N 1
ATOM 680 C CA . LEU A 1 84 ? -20.818 -9.017 17.325 1.00 87.06 84 LEU A CA 1
ATOM 681 C C . LEU A 1 84 ? -20.833 -7.791 18.254 1.00 87.06 84 LEU A C 1
ATOM 683 O O . LEU A 1 84 ? -21.832 -7.072 18.333 1.00 87.06 84 LEU A O 1
ATOM 687 N N . ILE A 1 85 ? -19.715 -7.537 18.938 1.00 86.38 85 ILE A N 1
ATOM 688 C CA . ILE A 1 85 ? -19.531 -6.357 19.793 1.00 86.38 85 ILE A CA 1
ATOM 689 C C . ILE A 1 85 ? -19.044 -5.177 18.952 1.00 86.38 85 ILE A C 1
ATOM 691 O O . ILE A 1 85 ? -19.576 -4.076 19.086 1.00 86.38 85 ILE A O 1
ATOM 695 N N . ASP A 1 86 ? -18.065 -5.409 18.079 1.00 86.88 86 ASP A N 1
ATOM 696 C CA . ASP A 1 86 ? -17.453 -4.384 17.233 1.00 86.88 86 ASP A CA 1
ATOM 697 C C . ASP A 1 86 ? -17.065 -4.973 15.868 1.00 86.88 86 ASP A C 1
ATOM 699 O O . ASP A 1 86 ? -16.503 -6.066 15.798 1.00 86.88 86 ASP A O 1
ATOM 703 N N . GLY A 1 87 ? -17.370 -4.250 14.790 1.00 83.69 87 GLY A N 1
ATOM 704 C CA . GLY A 1 87 ? -17.009 -4.618 13.417 1.00 83.69 87 GLY A CA 1
ATOM 705 C C . GLY A 1 87 ? -15.557 -4.288 13.052 1.00 83.69 87 GLY A C 1
ATOM 706 O O . GLY A 1 87 ? -15.120 -4.643 11.957 1.00 83.69 87 GLY A O 1
ATOM 707 N N . GLY A 1 88 ? -14.822 -3.632 13.956 1.00 89.31 88 GLY A N 1
ATOM 708 C CA . GLY A 1 88 ? -13.485 -3.100 13.711 1.00 89.31 88 GLY A CA 1
ATOM 709 C C . GLY A 1 88 ? -13.535 -1.676 13.154 1.00 89.31 88 GLY A C 1
ATOM 710 O O . GLY A 1 88 ? -14.604 -1.085 12.984 1.00 89.31 88 GLY A O 1
ATOM 711 N N . MET A 1 89 ? -12.367 -1.109 12.852 1.00 88.88 89 MET A N 1
ATOM 712 C CA . MET A 1 89 ? -12.285 0.210 12.224 1.00 88.88 89 MET A CA 1
ATOM 713 C C . MET A 1 89 ? -12.883 0.146 10.815 1.00 88.88 89 MET A C 1
ATOM 715 O O . MET A 1 89 ? -12.518 -0.725 10.028 1.00 88.88 89 MET A O 1
ATOM 719 N N . ASP A 1 90 ? -13.792 1.066 10.487 1.00 91.62 90 ASP A N 1
ATOM 720 C CA . ASP A 1 90 ? -14.362 1.170 9.140 1.00 91.62 90 ASP A CA 1
ATOM 721 C C . ASP A 1 90 ? -13.282 1.644 8.156 1.00 91.62 90 ASP A C 1
ATOM 723 O O . ASP A 1 90 ? -12.892 2.818 8.151 1.00 91.62 90 ASP A O 1
ATOM 727 N N . LEU A 1 91 ? -12.811 0.720 7.311 1.00 92.00 91 LEU A N 1
ATOM 728 C CA . LEU A 1 91 ? -11.775 0.968 6.306 1.00 92.00 91 LEU A CA 1
ATOM 729 C C . LEU A 1 91 ? -12.231 1.935 5.204 1.00 92.00 91 LEU A C 1
ATOM 731 O O . LEU A 1 91 ? -11.393 2.476 4.477 1.00 92.00 91 LEU A O 1
ATOM 735 N N . ASN A 1 92 ? -13.536 2.151 5.048 1.00 91.19 92 ASN A N 1
ATOM 736 C CA . ASN A 1 92 ? -14.136 3.027 4.041 1.00 91.19 92 ASN A CA 1
ATOM 737 C C . ASN A 1 92 ? -14.522 4.401 4.603 1.00 91.19 92 ASN A C 1
ATOM 739 O O . ASN A 1 92 ? -15.189 5.176 3.918 1.00 91.19 92 ASN A O 1
ATOM 743 N N . SER A 1 93 ? -14.092 4.721 5.823 1.00 87.38 93 SER A N 1
ATOM 744 C CA . SER A 1 93 ? -14.237 6.063 6.388 1.00 87.38 93 SER A CA 1
ATOM 745 C C . SER A 1 93 ? -13.511 7.109 5.530 1.00 87.38 93 SER A C 1
ATOM 747 O O . SER A 1 93 ? -12.409 6.858 5.046 1.00 87.38 93 SER A O 1
ATOM 749 N N . GLU A 1 94 ? -14.113 8.295 5.376 1.00 77.69 94 GLU A N 1
ATOM 750 C CA . GLU A 1 94 ? -13.585 9.418 4.568 1.00 77.69 94 GLU A CA 1
ATOM 751 C C . GLU A 1 94 ? -12.338 10.088 5.168 1.00 77.69 94 GLU A C 1
ATOM 753 O O . GLU A 1 94 ? -11.750 10.971 4.556 1.00 77.69 94 GLU A O 1
ATOM 758 N N . SER A 1 95 ? -11.963 9.726 6.393 1.00 76.31 95 SER A N 1
ATOM 759 C CA . SER A 1 95 ? -10.779 10.251 7.058 1.00 76.31 95 SER A CA 1
ATOM 760 C C . SER A 1 95 ? -10.224 9.197 8.003 1.00 76.31 95 SER A C 1
ATOM 762 O O . SER A 1 95 ? -10.958 8.643 8.825 1.00 76.31 95 SER A O 1
ATOM 764 N N . GLY A 1 96 ? -8.927 8.911 7.890 1.00 84.31 96 GLY A N 1
ATOM 765 C CA . GLY A 1 96 ? -8.225 8.035 8.820 1.00 84.31 96 GLY A CA 1
ATOM 766 C C . GLY A 1 96 ? -7.038 7.307 8.203 1.00 84.31 96 GLY A C 1
ATOM 767 O O . GLY A 1 96 ? -6.769 7.379 7.007 1.00 84.31 96 GLY A O 1
ATOM 768 N N . THR A 1 97 ? -6.332 6.549 9.039 1.00 88.38 97 THR A N 1
ATOM 769 C CA . THR A 1 97 ? -5.120 5.818 8.644 1.00 88.38 97 THR A CA 1
ATOM 770 C C . THR A 1 97 ? -5.377 4.798 7.529 1.00 88.38 97 THR A C 1
ATOM 772 O O . THR A 1 97 ? -4.495 4.565 6.706 1.00 88.38 97 THR A O 1
ATOM 775 N N . ALA A 1 98 ? -6.584 4.227 7.454 1.00 92.19 98 ALA A N 1
ATOM 776 C CA . ALA A 1 98 ? -6.960 3.273 6.411 1.00 92.19 98 ALA A CA 1
ATOM 777 C C . ALA A 1 98 ? -6.896 3.868 4.994 1.00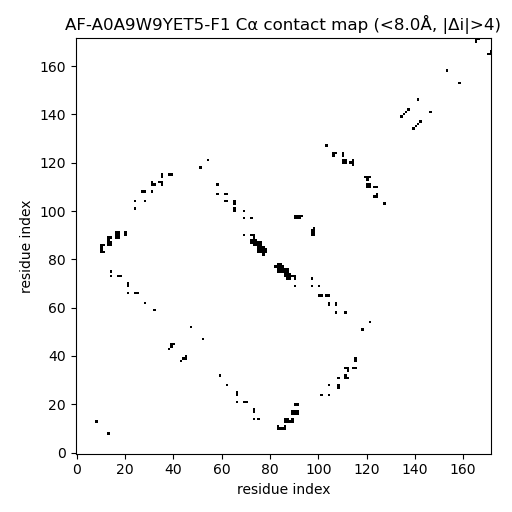 92.19 98 ALA A C 1
ATOM 779 O O . ALA A 1 98 ? -6.522 3.163 4.060 1.00 92.19 98 ALA A O 1
ATOM 780 N N . GLU A 1 99 ? -7.205 5.157 4.822 1.00 93.12 99 GLU A N 1
ATOM 781 C CA . GLU A 1 99 ? -7.095 5.846 3.531 1.00 93.12 99 GLU A CA 1
ATOM 782 C C . GLU A 1 99 ?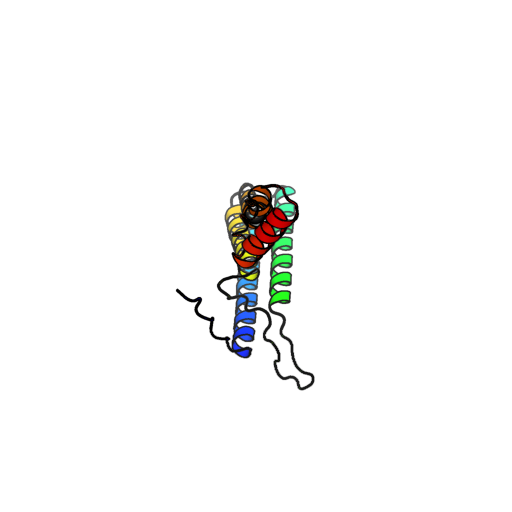 -5.647 5.855 3.036 1.00 93.12 99 GLU A C 1
ATOM 784 O O . GLU A 1 99 ? -5.369 5.387 1.939 1.00 93.12 99 GLU A O 1
ATOM 789 N N . HIS A 1 100 ? -4.702 6.252 3.891 1.00 93.19 100 HIS A N 1
ATOM 790 C CA . HIS A 1 100 ? -3.282 6.292 3.532 1.00 93.19 100 HIS A CA 1
ATOM 791 C C . HIS A 1 100 ? -2.708 4.916 3.183 1.00 93.19 100 HIS A C 1
ATOM 793 O O . HIS A 1 100 ? -1.812 4.807 2.348 1.00 93.19 100 HIS A O 1
ATOM 799 N N . VAL A 1 101 ? -3.216 3.856 3.810 1.00 95.44 101 VAL A N 1
ATOM 800 C CA . VAL A 1 101 ? -2.786 2.483 3.513 1.00 95.44 101 VAL A CA 1
ATOM 801 C C . VAL A 1 101 ? -3.346 2.025 2.168 1.00 95.44 101 VAL A C 1
ATOM 803 O O . VAL A 1 101 ? -2.617 1.427 1.377 1.00 95.44 101 VAL A O 1
ATOM 806 N N . LYS A 1 102 ? -4.608 2.356 1.866 1.00 95.75 102 LYS A N 1
ATOM 807 C CA . LYS A 1 102 ? -5.208 2.131 0.544 1.00 95.75 102 LYS A CA 1
ATOM 808 C C . LYS A 1 102 ? -4.454 2.897 -0.543 1.00 95.75 102 LYS A C 1
ATOM 810 O O . LYS A 1 102 ? -4.115 2.302 -1.563 1.00 95.75 102 LYS A O 1
ATOM 815 N N . ASP A 1 103 ? -4.127 4.165 -0.303 1.00 95.12 103 ASP A N 1
ATOM 816 C CA . ASP A 1 103 ? -3.339 4.990 -1.223 1.00 95.12 103 ASP A CA 1
ATOM 817 C C . ASP A 1 103 ? -1.965 4.378 -1.488 1.00 95.12 103 ASP A C 1
ATOM 819 O O . ASP A 1 103 ? -1.518 4.342 -2.632 1.00 95.12 103 ASP A O 1
ATOM 823 N N . LEU A 1 104 ? -1.308 3.843 -0.454 1.00 96.56 104 LEU A N 1
ATOM 824 C CA . LEU A 1 104 ? -0.019 3.174 -0.603 1.00 96.56 104 LEU A CA 1
ATOM 825 C C . LEU A 1 104 ? -0.128 1.903 -1.461 1.00 96.56 104 LEU A C 1
ATOM 827 O O . LEU A 1 104 ? 0.736 1.666 -2.308 1.00 96.56 104 LEU A O 1
ATOM 831 N N . ILE A 1 105 ? -1.196 1.113 -1.300 1.00 97.50 105 ILE A N 1
ATOM 832 C CA . ILE A 1 105 ? -1.443 -0.069 -2.141 1.00 97.50 105 ILE A CA 1
ATOM 833 C C . ILE A 1 105 ? -1.698 0.343 -3.590 1.00 97.50 105 ILE A C 1
ATOM 835 O O . ILE A 1 105 ? -1.094 -0.233 -4.493 1.00 97.50 105 ILE A O 1
ATOM 839 N N . ILE A 1 106 ? -2.544 1.349 -3.829 1.00 97.38 106 ILE A N 1
ATOM 840 C CA . ILE A 1 106 ? -2.835 1.836 -5.185 1.00 97.38 106 ILE A CA 1
ATOM 841 C C . ILE A 1 106 ? -1.587 2.437 -5.836 1.00 97.38 106 ILE A C 1
ATOM 843 O O . ILE A 1 106 ? -1.304 2.136 -6.994 1.00 97.38 106 ILE A O 1
ATOM 847 N N . LEU A 1 107 ? -0.805 3.232 -5.104 1.00 97.81 107 LEU A N 1
ATOM 848 C CA . LEU A 1 107 ? 0.464 3.770 -5.591 1.00 97.81 107 LEU A CA 1
ATOM 849 C C . LEU A 1 107 ? 1.418 2.641 -5.986 1.00 97.81 107 LEU A C 1
ATOM 851 O O . LEU A 1 107 ? 2.017 2.703 -7.059 1.00 97.81 107 LEU A O 1
ATOM 855 N N . THR A 1 108 ? 1.536 1.604 -5.155 1.00 97.75 108 THR A N 1
ATOM 856 C CA . THR A 1 108 ? 2.385 0.438 -5.445 1.00 97.75 108 THR A CA 1
ATOM 857 C C . THR A 1 108 ? 1.875 -0.324 -6.670 1.00 97.75 108 THR A C 1
ATOM 859 O O . THR A 1 108 ? 2.667 -0.628 -7.558 1.00 97.75 108 THR A O 1
ATOM 862 N N . ALA A 1 109 ? 0.558 -0.516 -6.798 1.00 98.00 109 ALA A N 1
ATOM 863 C CA . ALA A 1 109 ? -0.071 -1.169 -7.947 1.00 98.00 109 ALA A CA 1
ATOM 864 C C . ALA A 1 109 ? 0.162 -0.411 -9.261 1.00 98.00 109 ALA A C 1
ATOM 866 O O . ALA A 1 109 ? 0.568 -1.005 -10.261 1.00 98.00 109 ALA A O 1
ATOM 867 N N . ILE A 1 110 ? -0.031 0.909 -9.263 1.00 97.81 110 ILE A N 1
ATOM 868 C CA . ILE A 1 110 ? 0.245 1.754 -10.433 1.00 97.81 110 ILE A CA 1
ATOM 869 C C . ILE A 1 110 ? 1.737 1.715 -10.766 1.00 97.81 110 ILE A C 1
ATOM 871 O O . ILE A 1 110 ? 2.107 1.519 -11.923 1.00 97.81 110 ILE A O 1
ATOM 875 N N . THR A 1 111 ? 2.592 1.861 -9.751 1.00 97.62 111 THR A N 1
ATOM 876 C CA . THR A 1 111 ? 4.049 1.824 -9.911 1.00 97.62 111 THR A CA 1
ATOM 877 C C . THR A 1 111 ? 4.490 0.519 -10.557 1.00 97.62 111 THR A C 1
ATOM 879 O O . THR A 1 111 ? 5.223 0.544 -11.540 1.00 97.62 111 THR A O 1
ATOM 882 N N . GLN A 1 112 ? 4.000 -0.614 -10.061 1.00 96.62 112 GLN A N 1
ATOM 883 C CA . GLN A 1 112 ? 4.340 -1.927 -10.584 1.00 96.62 112 GLN A CA 1
ATOM 884 C C . GLN A 1 112 ? 3.780 -2.156 -11.990 1.00 96.62 112 GLN A C 1
ATOM 886 O O . GLN A 1 112 ? 4.495 -2.662 -12.852 1.00 96.62 112 GLN A O 1
ATOM 891 N N . GLY A 1 113 ? 2.542 -1.733 -12.260 1.00 96.44 113 GLY A N 1
ATOM 892 C CA . GLY A 1 113 ? 1.953 -1.800 -13.599 1.00 96.44 113 GLY A CA 1
ATOM 893 C C . GLY A 1 113 ? 2.770 -1.024 -14.638 1.00 96.44 113 GLY A C 1
ATOM 894 O O . GLY A 1 113 ? 3.034 -1.531 -15.726 1.00 96.44 113 GLY A O 1
ATOM 895 N N . LEU A 1 114 ? 3.247 0.174 -14.292 1.00 95.88 114 LEU A N 1
ATOM 896 C CA . LEU A 1 114 ? 4.142 0.958 -15.151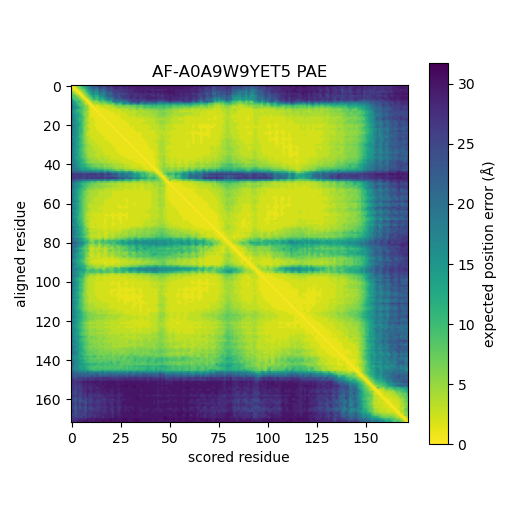 1.00 95.88 114 LEU A CA 1
ATOM 897 C C . LEU A 1 114 ? 5.550 0.354 -15.217 1.00 95.88 114 LEU A C 1
ATOM 899 O O . LEU A 1 114 ? 6.189 0.370 -16.274 1.00 95.88 114 LEU A O 1
ATOM 903 N N . ALA A 1 115 ? 6.020 -0.222 -14.110 1.00 94.00 115 ALA A N 1
ATOM 904 C CA . ALA A 1 115 ? 7.325 -0.858 -14.027 1.00 94.00 115 ALA A CA 1
ATOM 905 C C . ALA A 1 115 ? 7.455 -2.080 -14.934 1.00 94.00 115 ALA A C 1
ATOM 907 O O . ALA A 1 115 ? 8.577 -2.485 -15.214 1.00 94.00 115 ALA A O 1
ATOM 908 N N . ILE A 1 116 ? 6.360 -2.632 -15.470 1.00 92.81 116 ILE A N 1
ATOM 909 C CA . ILE A 1 116 ? 6.415 -3.657 -16.523 1.00 92.81 116 ILE A CA 1
ATOM 910 C C . ILE A 1 116 ? 7.330 -3.201 -17.665 1.00 92.81 116 ILE A C 1
ATOM 912 O O . ILE A 1 116 ? 8.183 -3.973 -18.100 1.00 92.81 116 ILE A O 1
ATOM 916 N N . PHE A 1 117 ? 7.201 -1.941 -18.090 1.00 91.19 117 PHE A N 1
ATOM 917 C CA . PHE A 1 117 ? 7.923 -1.387 -19.236 1.00 91.19 117 PHE A CA 1
ATOM 918 C C . PHE A 1 117 ? 9.320 -0.866 -18.886 1.00 91.19 117 PHE A C 1
ATOM 920 O O . PHE A 1 117 ? 10.194 -0.839 -19.749 1.00 91.19 117 PHE A O 1
ATOM 927 N N . THR A 1 118 ? 9.540 -0.413 -17.647 1.00 90.50 118 THR A N 1
ATOM 928 C CA . THR A 1 118 ? 10.817 0.186 -17.233 1.00 90.50 118 THR A CA 1
ATOM 929 C C . THR A 1 118 ? 11.001 0.213 -15.714 1.00 90.50 118 THR A C 1
ATOM 931 O O . THR A 1 118 ? 10.139 0.693 -14.981 1.00 90.50 118 THR A O 1
ATOM 934 N N . ASP A 1 119 ? 12.159 -0.247 -15.228 1.00 89.62 119 ASP A N 1
ATOM 935 C CA . ASP A 1 119 ? 12.465 -0.313 -13.788 1.00 89.62 119 ASP A CA 1
ATOM 936 C C . ASP A 1 119 ? 12.527 1.071 -13.115 1.00 89.62 119 ASP A C 1
ATOM 938 O O . ASP A 1 119 ? 12.332 1.183 -11.907 1.00 89.62 119 ASP A O 1
ATOM 942 N N . TYR A 1 120 ? 12.727 2.152 -13.874 1.00 92.44 120 TYR A N 1
ATOM 943 C CA . TYR A 1 120 ? 12.730 3.508 -13.315 1.00 92.44 120 TYR A CA 1
ATOM 944 C C . TYR A 1 120 ? 11.383 3.909 -12.700 1.00 92.44 120 TYR A C 1
ATOM 946 O O . TYR A 1 120 ? 11.344 4.804 -11.857 1.00 92.44 120 TYR A O 1
ATOM 954 N N . MET A 1 121 ? 10.283 3.244 -13.067 1.00 95.38 121 MET A N 1
ATOM 955 C CA . MET A 1 121 ? 8.962 3.540 -12.501 1.00 95.38 121 MET A CA 1
ATOM 956 C C . MET A 1 121 ? 8.880 3.229 -11.008 1.00 95.38 121 MET A C 1
ATOM 958 O O . MET A 1 121 ? 8.116 3.888 -10.311 1.00 95.38 121 MET A O 1
ATOM 962 N N . TRP A 1 122 ? 9.725 2.333 -10.482 1.00 95.00 122 TRP A N 1
ATOM 963 C CA . TRP A 1 122 ? 9.830 2.079 -9.041 1.00 95.00 122 TRP A CA 1
ATOM 964 C C . TRP A 1 122 ? 10.179 3.335 -8.228 1.00 95.00 122 TRP A C 1
ATOM 966 O O . TRP A 1 122 ? 9.840 3.411 -7.048 1.00 95.00 122 TRP A O 1
ATOM 976 N N . LEU A 1 123 ? 10.768 4.362 -8.856 1.00 95.56 123 LEU A N 1
ATOM 977 C CA . LEU A 1 123 ? 11.012 5.658 -8.219 1.00 95.56 123 LEU A CA 1
ATOM 978 C C . LEU A 1 123 ? 9.718 6.379 -7.805 1.00 95.56 123 LEU A C 1
ATOM 980 O O . LEU A 1 123 ? 9.757 7.207 -6.897 1.00 95.56 123 LEU A O 1
ATOM 984 N N . LEU A 1 124 ? 8.565 6.056 -8.399 1.00 96.38 124 LEU A N 1
ATOM 985 C CA . LEU A 1 124 ? 7.272 6.609 -7.978 1.00 96.38 124 LEU A CA 1
ATOM 986 C C . LEU A 1 124 ? 6.928 6.248 -6.528 1.00 96.38 124 LEU A C 1
ATOM 988 O O . LEU A 1 124 ? 6.232 7.014 -5.863 1.00 96.38 124 LEU A O 1
ATOM 992 N N . LEU A 1 125 ? 7.478 5.155 -5.985 1.00 95.50 125 LEU A N 1
ATOM 993 C CA . LEU A 1 125 ? 7.303 4.820 -4.571 1.00 95.50 125 LEU A CA 1
ATOM 994 C C . LEU A 1 125 ? 7.916 5.859 -3.628 1.00 95.50 125 LEU A C 1
ATOM 996 O O . LEU A 1 125 ? 7.459 5.950 -2.492 1.00 95.50 125 LEU A O 1
ATOM 1000 N N . PHE A 1 126 ? 8.859 6.702 -4.076 1.00 95.25 126 PHE A N 1
ATOM 1001 C CA . PHE A 1 126 ? 9.352 7.833 -3.277 1.00 95.25 126 PHE A CA 1
ATOM 1002 C C . PHE A 1 126 ? 8.272 8.889 -2.993 1.00 95.25 126 PHE A C 1
ATOM 1004 O O . PHE A 1 126 ? 8.424 9.679 -2.061 1.00 95.25 126 PHE A O 1
ATOM 1011 N N . LEU A 1 127 ? 7.141 8.878 -3.706 1.00 95.00 127 LEU A N 1
ATOM 1012 C CA . LEU A 1 127 ? 5.995 9.722 -3.360 1.00 95.00 127 LEU A CA 1
ATOM 1013 C C . LEU A 1 127 ? 5.444 9.398 -1.962 1.00 95.00 127 LEU A C 1
ATOM 1015 O O . LEU A 1 127 ? 5.015 10.314 -1.260 1.00 95.00 127 LEU A O 1
ATOM 1019 N N . ALA A 1 128 ? 5.515 8.139 -1.518 1.00 93.44 128 ALA A N 1
ATOM 1020 C CA . ALA A 1 128 ? 5.065 7.734 -0.187 1.00 93.44 128 ALA A CA 1
ATOM 1021 C C . ALA A 1 128 ? 5.884 8.372 0.958 1.00 93.44 128 ALA A C 1
ATOM 1023 O O . ALA A 1 128 ? 5.284 9.051 1.797 1.00 93.44 128 ALA A O 1
ATOM 1024 N N . PRO A 1 129 ? 7.229 8.250 1.020 1.00 93.69 129 PRO A N 1
ATOM 1025 C CA . PRO A 1 129 ? 8.019 8.937 2.036 1.00 93.69 129 PRO A CA 1
ATOM 1026 C C . PRO A 1 129 ? 7.946 10.460 1.893 1.00 93.69 129 PRO A C 1
ATOM 1028 O O . PRO A 1 129 ? 7.880 11.144 2.911 1.00 93.69 129 PRO A O 1
ATOM 1031 N N . CYS A 1 130 ? 7.867 11.011 0.676 1.00 94.81 130 CYS A N 1
ATOM 1032 C CA . CYS A 1 130 ? 7.630 12.446 0.484 1.00 94.81 130 CYS A CA 1
ATOM 1033 C C . CYS A 1 130 ? 6.317 12.900 1.137 1.00 94.81 130 CYS A C 1
ATOM 1035 O O . CYS A 1 130 ? 6.295 13.904 1.853 1.00 94.81 130 CYS A O 1
ATOM 1037 N N . ARG A 1 131 ? 5.231 12.137 0.961 1.00 92.00 131 ARG A N 1
ATOM 1038 C CA . ARG A 1 131 ? 3.943 12.405 1.611 1.00 92.00 131 ARG A CA 1
ATOM 1039 C C . ARG A 1 131 ? 4.038 12.282 3.131 1.00 92.00 131 ARG A C 1
ATOM 1041 O O . ARG A 1 131 ? 3.511 13.142 3.832 1.00 92.00 131 ARG A O 1
ATOM 1048 N N . ALA A 1 132 ? 4.724 11.264 3.646 1.00 90.75 132 ALA A N 1
ATOM 1049 C CA . ALA A 1 132 ? 4.923 11.084 5.083 1.00 90.75 132 ALA A CA 1
ATOM 1050 C C . ALA A 1 132 ? 5.718 12.245 5.707 1.00 90.75 132 ALA A C 1
ATOM 1052 O O . ALA A 1 132 ? 5.311 12.784 6.735 1.00 90.75 132 ALA A O 1
ATOM 1053 N N . MET A 1 133 ? 6.798 12.687 5.055 1.00 94.00 133 MET A N 1
ATOM 1054 C CA . MET A 1 133 ? 7.579 13.854 5.478 1.00 94.00 133 MET A CA 1
ATOM 1055 C C . MET A 1 133 ? 6.752 15.139 5.437 1.00 94.00 133 MET A C 1
ATOM 1057 O O . MET A 1 133 ? 6.831 15.942 6.362 1.00 94.00 133 MET A O 1
ATOM 1061 N N . TYR A 1 134 ? 5.920 15.322 4.408 1.00 93.06 134 TYR A N 1
ATOM 1062 C CA . TYR A 1 134 ? 5.007 16.461 4.335 1.00 93.06 134 TYR A CA 1
ATOM 1063 C C . TYR A 1 134 ? 4.011 16.469 5.503 1.00 93.06 134 TYR A C 1
ATOM 1065 O O . TYR A 1 134 ? 3.832 17.499 6.148 1.00 93.06 134 TYR A O 1
ATOM 1073 N N . MET A 1 135 ? 3.406 15.321 5.825 1.00 89.69 135 MET A N 1
ATOM 1074 C CA . MET A 1 135 ? 2.499 15.209 6.973 1.00 89.69 135 MET A CA 1
ATOM 1075 C C . MET A 1 135 ? 3.226 15.482 8.297 1.00 89.69 135 MET A C 1
ATOM 1077 O O . MET A 1 135 ? 2.722 16.240 9.122 1.00 89.69 135 MET A O 1
ATOM 1081 N N . LEU A 1 136 ? 4.434 14.942 8.484 1.00 91.62 136 LEU A N 1
ATOM 1082 C CA . LEU A 1 136 ? 5.274 15.231 9.651 1.00 91.62 136 LEU A CA 1
ATOM 1083 C C . LEU A 1 136 ? 5.574 16.733 9.774 1.00 91.62 136 LEU A C 1
ATOM 1085 O O . LEU A 1 136 ? 5.489 17.304 10.863 1.00 91.62 136 LEU A O 1
ATOM 1089 N N . TRP A 1 137 ? 5.892 17.381 8.654 1.00 93.06 137 TRP A N 1
ATOM 1090 C CA . TRP A 1 137 ? 6.153 18.812 8.614 1.00 93.06 137 TRP A CA 1
ATOM 1091 C C . TRP A 1 137 ? 4.917 19.624 9.005 1.00 93.06 137 TRP A C 1
ATOM 1093 O O . TRP A 1 137 ? 4.995 20.435 9.919 1.00 93.06 137 TRP A O 1
ATOM 1103 N N . VAL A 1 138 ? 3.771 19.387 8.362 1.00 92.44 138 VAL A N 1
ATOM 1104 C CA . VAL A 1 138 ? 2.551 20.187 8.564 1.00 92.44 138 VAL A CA 1
ATOM 1105 C C . VAL A 1 138 ? 1.928 19.974 9.941 1.00 92.44 138 VAL A C 1
ATOM 1107 O O . VAL A 1 138 ? 1.444 20.935 10.533 1.00 92.44 138 VAL A O 1
ATOM 1110 N N . TYR A 1 139 ? 1.925 18.743 10.457 1.00 89.50 139 TYR A N 1
ATOM 1111 C CA . TYR A 1 139 ? 1.193 18.420 11.684 1.00 89.50 139 TYR A CA 1
ATOM 1112 C C . TYR A 1 139 ? 2.042 18.453 12.956 1.00 89.50 139 TYR A C 1
ATOM 1114 O O . TYR A 1 139 ? 1.481 18.657 14.029 1.00 89.50 139 TYR A O 1
ATOM 1122 N N . LEU A 1 140 ? 3.364 18.262 12.869 1.00 90.12 140 LEU A N 1
ATOM 1123 C CA . LEU A 1 140 ? 4.237 18.232 14.050 1.00 90.12 140 LEU A CA 1
ATOM 1124 C C . LEU A 1 140 ? 5.258 19.370 14.053 1.00 90.12 140 LEU A C 1
ATOM 1126 O O . LEU A 1 140 ? 5.303 20.146 15.005 1.00 90.12 140 LEU A O 1
ATOM 1130 N N . LEU A 1 141 ? 6.068 19.493 13.000 1.00 91.44 141 LEU A N 1
ATOM 1131 C CA . LEU A 1 141 ? 7.209 20.415 13.016 1.00 91.44 141 LEU A CA 1
ATOM 1132 C C . LEU A 1 141 ? 6.785 21.875 12.852 1.00 91.44 141 LEU A C 1
ATOM 1134 O O . LEU A 1 141 ? 7.170 22.711 13.661 1.00 91.44 141 LEU A O 1
ATOM 1138 N N . ALA A 1 142 ? 5.977 22.192 11.842 1.00 91.94 142 ALA A N 1
ATOM 1139 C CA . ALA A 1 142 ? 5.552 23.560 11.576 1.00 91.94 142 ALA A CA 1
ATOM 1140 C C . ALA A 1 142 ? 4.759 24.164 12.750 1.00 91.94 142 ALA A C 1
ATOM 1142 O O . ALA A 1 142 ? 5.116 25.263 13.168 1.00 91.94 142 ALA A O 1
ATOM 1143 N N . PRO A 1 143 ? 3.769 23.480 13.361 1.00 92.31 143 PRO A N 1
ATOM 1144 C CA . PRO A 1 143 ? 3.076 24.024 14.523 1.00 92.31 143 PRO A CA 1
ATOM 1145 C C . PRO A 1 143 ? 3.998 24.220 15.725 1.00 92.31 143 PRO A C 1
ATOM 1147 O O . PRO A 1 143 ? 3.808 25.173 16.461 1.00 92.31 143 PRO A O 1
ATOM 1150 N N . TRP A 1 144 ? 5.005 23.364 15.926 1.00 89.81 144 TRP A N 1
ATOM 1151 C CA . TRP A 1 144 ? 5.958 23.512 17.029 1.00 89.81 144 TRP A CA 1
ATOM 1152 C C . TRP A 1 144 ? 6.956 24.661 16.805 1.00 89.81 144 TRP A C 1
ATOM 1154 O O . TRP A 1 144 ? 7.224 25.425 17.727 1.00 89.81 144 TRP A O 1
ATOM 1164 N N . ILE A 1 145 ? 7.479 24.813 15.583 1.00 90.94 145 ILE A N 1
ATOM 1165 C CA . ILE A 1 145 ? 8.452 25.861 15.220 1.00 90.94 145 ILE A CA 1
ATOM 1166 C C . ILE A 1 145 ? 7.782 27.236 15.137 1.00 90.94 145 ILE A C 1
ATOM 1168 O O . ILE A 1 145 ? 8.361 28.237 15.553 1.00 90.94 145 ILE A O 1
ATOM 1172 N N . PHE A 1 146 ? 6.573 27.284 14.578 1.00 91.19 146 PHE A N 1
ATOM 1173 C CA . PHE A 1 146 ? 5.825 28.515 14.327 1.00 91.19 146 PHE A CA 1
ATOM 1174 C C . PHE A 1 146 ? 4.674 28.719 15.315 1.00 91.19 146 PHE A C 1
ATOM 1176 O O . PHE A 1 146 ? 3.797 29.545 15.055 1.00 91.19 146 PHE A O 1
ATOM 1183 N N . ALA A 1 147 ? 4.666 27.989 16.438 1.00 85.50 147 ALA A N 1
ATOM 1184 C CA . ALA A 1 147 ? 3.775 28.285 17.549 1.00 85.50 147 ALA A CA 1
ATOM 1185 C C . ALA A 1 147 ? 4.022 29.735 17.961 1.00 85.50 147 ALA A C 1
ATOM 1187 O O . ALA A 1 147 ? 5.093 30.081 18.465 1.00 85.50 147 ALA A O 1
ATOM 1188 N N . GLN A 1 148 ? 3.033 30.595 17.728 1.00 80.19 148 GLN A N 1
ATOM 1189 C CA . GLN A 1 148 ? 3.049 31.898 18.363 1.00 80.19 148 GLN A CA 1
ATOM 1190 C C . GLN A 1 148 ? 2.979 31.649 19.874 1.00 80.19 148 GLN A C 1
ATOM 1192 O O . GLN A 1 148 ? 2.230 30.760 20.296 1.00 80.19 148 GLN A O 1
ATOM 1197 N N . PRO A 1 149 ? 3.776 32.366 20.689 1.00 68.69 149 PRO A N 1
ATOM 1198 C CA . PRO A 1 149 ? 3.574 32.323 22.126 1.00 68.69 149 PRO A CA 1
ATOM 1199 C C . PRO A 1 149 ? 2.108 32.649 22.348 1.00 68.69 149 PRO A C 1
ATOM 1201 O O . PRO A 1 149 ? 1.643 33.612 21.742 1.00 68.69 149 PRO A O 1
ATOM 1204 N N . ASP A 1 150 ? 1.402 31.840 23.145 1.00 63.28 150 ASP A N 1
ATOM 1205 C CA . ASP A 1 150 ? 0.031 32.145 23.531 1.00 63.28 150 ASP A CA 1
ATOM 1206 C C . ASP A 1 150 ? 0.014 33.617 23.949 1.00 63.28 150 ASP A C 1
ATOM 1208 O O . ASP A 1 150 ? 0.509 33.981 25.026 1.00 63.28 150 ASP A O 1
ATOM 1212 N N . GLU A 1 151 ? -0.526 34.476 23.079 1.00 55.50 151 GLU A N 1
ATOM 1213 C CA . GLU A 1 151 ? -1.055 35.755 23.487 1.00 55.50 151 GLU A CA 1
ATOM 1214 C C . GLU A 1 151 ? -2.179 35.339 24.406 1.00 55.50 151 GLU A C 1
ATOM 1216 O O . GLU A 1 151 ? -3.303 35.050 24.002 1.00 55.50 151 GLU A O 1
ATOM 1221 N N . THR A 1 152 ? -1.811 35.153 25.667 1.00 53.72 152 THR A N 1
ATOM 1222 C CA . THR A 1 152 ? -2.752 35.081 26.747 1.00 53.72 152 THR A CA 1
ATOM 1223 C C . THR A 1 152 ? -3.522 36.379 26.603 1.00 53.72 152 THR A C 1
ATOM 1225 O O . THR A 1 152 ? -3.095 37.430 27.079 1.00 53.72 152 THR A O 1
ATOM 1228 N N . GLU A 1 153 ? -4.674 36.305 25.935 1.00 52.31 153 GLU A N 1
ATOM 1229 C CA . GLU A 1 153 ? -5.862 37.006 26.366 1.00 52.31 153 GLU A CA 1
ATOM 1230 C C . GLU A 1 153 ? -5.931 36.681 27.847 1.00 52.31 153 GLU A C 1
ATOM 1232 O O . GLU A 1 153 ? -6.395 35.621 28.281 1.00 52.31 153 GLU A O 1
ATOM 1237 N N . VAL A 1 154 ? -5.271 37.521 28.639 1.00 52.97 154 VAL A N 1
ATOM 1238 C CA . VAL A 1 154 ? -5.273 37.375 30.068 1.00 52.97 154 VAL A CA 1
ATOM 1239 C C . VAL A 1 154 ? -6.738 37.535 30.399 1.00 52.97 154 VAL A C 1
ATOM 1241 O O . VAL A 1 154 ? -7.265 38.640 30.305 1.00 52.97 154 VAL A O 1
ATOM 1244 N N . ASP A 1 155 ? -7.385 36.415 30.730 1.00 54.53 155 ASP A N 1
ATOM 1245 C CA . ASP A 1 155 ? -8.742 36.373 31.255 1.00 54.53 155 ASP A CA 1
ATOM 1246 C C . ASP A 1 155 ? -8.914 37.628 32.124 1.00 54.53 155 ASP A C 1
ATOM 1248 O O . ASP A 1 155 ? -8.090 37.836 33.030 1.00 54.53 155 ASP A O 1
ATOM 1252 N N . PRO A 1 156 ? -9.884 38.518 31.848 1.00 59.44 156 PRO A N 1
ATOM 1253 C CA . PRO A 1 156 ? -9.991 39.811 32.524 1.00 59.44 156 PRO A CA 1
ATOM 1254 C C . PRO A 1 156 ? -9.982 39.670 34.057 1.00 59.44 156 PRO A C 1
ATOM 1256 O O . PRO A 1 156 ? -9.629 40.604 34.784 1.00 59.44 156 PRO A O 1
ATOM 1259 N N . LYS A 1 157 ? -10.299 38.477 34.585 1.00 59.12 157 LYS A N 1
ATOM 1260 C CA . LYS A 1 157 ? -10.133 38.108 35.999 1.00 59.12 157 LYS A CA 1
ATOM 1261 C C . LYS A 1 157 ? -8.674 37.925 36.445 1.00 59.12 157 LYS A C 1
ATOM 1263 O O . LYS A 1 157 ? -8.332 38.367 37.546 1.00 59.12 157 LYS A O 1
ATOM 1268 N N . LYS A 1 158 ? -7.805 37.301 35.642 1.00 62.72 158 LYS A N 1
ATOM 1269 C CA . LYS A 1 158 ? -6.357 37.192 35.906 1.00 62.72 158 LYS A CA 1
ATOM 1270 C C . LYS A 1 158 ? -5.658 38.543 35.756 1.00 62.72 158 LYS A C 1
ATOM 1272 O O . LYS A 1 158 ? -4.829 38.855 36.607 1.00 62.72 158 LYS A O 1
ATOM 1277 N N . GLN A 1 159 ? -6.060 39.366 34.787 1.00 64.12 159 GLN A N 1
ATOM 1278 C CA . GLN A 1 159 ? -5.521 40.716 34.563 1.00 64.12 159 GLN A CA 1
ATOM 1279 C C . GLN A 1 159 ? -5.829 41.612 35.772 1.00 64.12 159 GLN A C 1
ATOM 1281 O O . GLN A 1 159 ? -4.912 42.110 36.421 1.00 64.12 159 GLN A O 1
ATOM 1286 N N . LYS A 1 160 ? -7.096 41.648 36.219 1.00 67.81 160 LYS A N 1
ATOM 1287 C CA . LYS A 1 160 ? -7.501 42.355 37.451 1.00 67.81 160 LYS A CA 1
ATOM 1288 C C . LYS A 1 160 ? -6.805 41.835 38.710 1.00 67.81 160 LYS A C 1
ATOM 1290 O O . LYS A 1 160 ? -6.573 42.600 39.645 1.00 67.81 160 LYS A O 1
ATOM 1295 N N . LYS A 1 161 ? -6.484 40.538 38.791 1.00 70.12 161 LYS A N 1
ATOM 1296 C CA . LYS A 1 161 ? -5.755 39.967 39.940 1.00 70.12 161 LYS A CA 1
ATOM 1297 C C . LYS A 1 161 ? -4.268 40.338 39.910 1.00 70.12 161 LYS A C 1
ATOM 1299 O O . LYS A 1 161 ? -3.698 40.562 40.978 1.00 70.12 161 LYS A O 1
ATOM 1304 N N . MET A 1 162 ? -3.669 40.434 38.723 1.00 70.31 162 MET A N 1
ATOM 1305 C CA . MET A 1 162 ? -2.298 40.910 38.523 1.00 70.31 162 MET A CA 1
ATOM 1306 C C . MET A 1 162 ? -2.186 42.408 38.829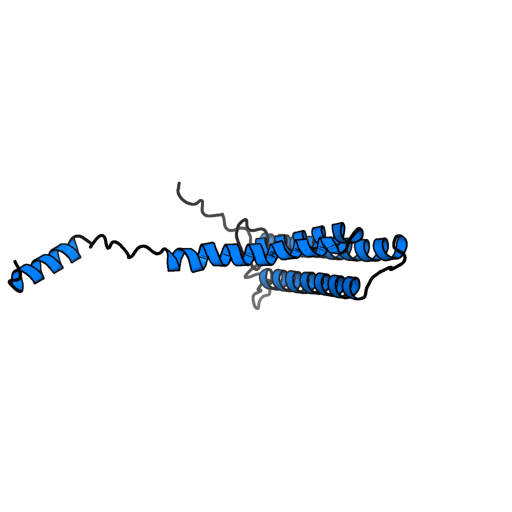 1.00 70.31 162 MET A C 1
ATOM 1308 O O . MET A 1 162 ? -1.356 42.786 39.649 1.00 70.31 162 MET A O 1
ATOM 1312 N N . GLU A 1 163 ? -3.103 43.234 38.318 1.00 70.81 163 GLU A N 1
ATOM 1313 C CA . GLU A 1 163 ? -3.183 44.672 38.626 1.00 70.81 163 GLU A CA 1
ATOM 1314 C C . GLU A 1 163 ? -3.391 44.938 40.123 1.00 70.81 163 GLU A C 1
ATOM 1316 O O . GLU A 1 163 ? -2.734 45.796 40.713 1.00 70.81 163 GLU A O 1
ATOM 1321 N N . ARG A 1 164 ? -4.269 44.167 40.785 1.00 72.06 164 ARG A N 1
ATOM 1322 C CA . ARG A 1 164 ? -4.474 44.263 42.243 1.00 72.06 164 ARG A CA 1
ATOM 1323 C C . ARG A 1 164 ? -3.231 43.874 43.041 1.00 72.06 164 ARG A C 1
ATOM 1325 O O . ARG A 1 164 ? -3.056 44.388 44.143 1.00 72.06 164 ARG A O 1
ATOM 1332 N N . LYS A 1 165 ? -2.392 42.966 42.530 1.00 73.75 165 LYS A N 1
ATOM 1333 C CA . LYS A 1 165 ? -1.106 42.629 43.156 1.00 73.75 165 LYS A CA 1
ATOM 1334 C C . LYS A 1 165 ? -0.064 43.720 42.913 1.00 73.75 165 LYS A C 1
ATOM 1336 O O . LYS A 1 165 ? 0.567 44.121 43.883 1.00 73.75 165 LYS A O 1
ATOM 1341 N N . MET A 1 166 ? 0.044 44.256 41.696 1.00 70.38 166 MET A N 1
ATOM 1342 C CA . MET A 1 166 ? 0.989 45.335 41.363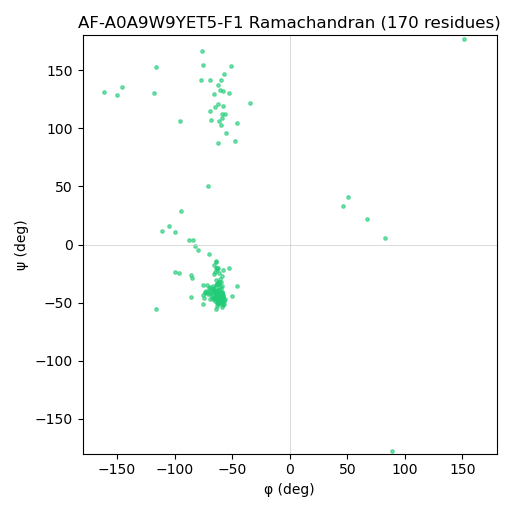 1.00 70.38 166 MET A CA 1
ATOM 1343 C C . MET A 1 166 ? 0.718 46.621 42.157 1.00 70.38 166 MET A C 1
ATOM 1345 O O . MET A 1 166 ? 1.647 47.221 42.693 1.00 70.38 166 MET A O 1
ATOM 1349 N N . LYS A 1 167 ? -0.559 46.988 42.344 1.00 70.81 167 LYS A N 1
ATOM 1350 C CA . LYS A 1 167 ? -0.952 48.122 43.203 1.00 70.81 167 LYS A CA 1
ATOM 1351 C C . LYS A 1 167 ? -0.643 47.910 44.687 1.00 70.81 167 LYS A C 1
ATOM 1353 O O . LYS A 1 167 ? -0.490 48.877 45.419 1.00 70.81 167 LYS A O 1
ATOM 1358 N N . ARG A 1 168 ? -0.566 46.657 45.150 1.00 69.50 168 ARG A N 1
ATOM 1359 C CA . ARG A 1 168 ? -0.203 46.326 46.540 1.00 69.50 168 ARG A CA 1
ATOM 1360 C C . ARG A 1 168 ? 1.305 46.234 46.751 1.00 69.50 168 ARG A C 1
ATOM 1362 O O . ARG A 1 168 ? 1.751 46.444 47.870 1.00 69.50 168 ARG A O 1
ATOM 1369 N N . SER A 1 169 ? 2.074 45.926 45.707 1.00 70.12 169 SER A N 1
ATOM 1370 C CA . SER A 1 169 ? 3.539 45.890 45.751 1.00 70.12 169 SER A CA 1
ATOM 1371 C C . SER A 1 169 ? 4.199 47.243 45.456 1.00 70.12 169 SER A C 1
ATOM 1373 O O . SER A 1 169 ? 5.421 47.298 45.392 1.00 70.12 169 SER A O 1
ATOM 1375 N N . GLY A 1 170 ? 3.421 48.320 45.277 1.00 59.38 170 GLY A N 1
ATOM 1376 C CA . GLY A 1 170 ? 3.937 49.690 45.139 1.00 59.38 170 GLY A CA 1
ATOM 1377 C C . GLY A 1 170 ? 4.741 49.955 43.862 1.00 59.38 170 GLY A C 1
ATOM 1378 O O . GLY A 1 170 ? 5.546 50.874 43.837 1.00 59.38 170 GLY A O 1
ATOM 1379 N N . MET A 1 171 ? 4.556 49.145 42.816 1.00 56.66 171 MET A N 1
ATOM 1380 C CA . MET A 1 171 ? 5.261 49.285 41.530 1.00 56.66 171 MET A CA 1
ATOM 1381 C C . MET A 1 171 ? 4.462 50.101 40.495 1.00 56.66 171 MET A C 1
ATOM 1383 O O . MET A 1 171 ? 4.591 49.875 39.294 1.00 56.66 171 MET A O 1
ATOM 1387 N N . MET A 1 172 ? 3.620 51.030 40.958 1.00 50.59 172 MET A N 1
ATOM 1388 C CA . MET A 1 172 ? 2.961 52.058 40.143 1.00 50.59 172 MET A CA 1
ATOM 1389 C C . MET A 1 172 ? 2.982 53.385 40.883 1.00 50.59 172 MET A C 1
ATOM 1391 O O . MET A 1 172 ? 2.624 53.364 42.083 1.00 50.59 172 MET A O 1
#

Nearest PDB structures (foldseek):
  8iyj-assembly1_U5  TM=3.137E-01  e=6.926E+00  Mus musculus

Solvent-accessible surface area (backbone atoms only — not comparable to full-atom values): 9831 Å² total; per-residue (Å²): 132,82,82,77,78,75,75,84,72,58,49,69,54,37,36,54,51,34,51,52,51,53,53,51,52,52,50,50,53,51,53,44,52,52,50,32,53,53,48,34,47,72,76,49,73,56,78,58,54,75,63,55,54,53,51,47,54,49,52,54,49,49,50,53,51,44,49,54,50,51,53,61,47,34,48,63,41,64,44,98,87,68,48,81,74,39,23,40,52,60,56,83,48,98,72,58,73,50,48,59,46,52,50,51,51,51,50,50,46,54,26,46,60,53,26,54,82,37,74,73,35,56,60,58,59,53,54,56,60,52,50,51,52,48,50,47,38,65,71,51,47,46,53,66,76,65,51,69,75,79,77,66,76,56,52,69,68,57,45,53,51,50,52,58,46,42,66,70,70,65,79,114